Protein AF-A0A968JTE3-F1 (afdb_monomer_lite)

Radius of gyration: 18.48 Å; chains: 1; bounding box: 42×27×54 Å

Secondary structure (DSSP, 8-state):
-HHHHHHHHHHHHHHHHHHHHHHHHHHHHS------SHHHHHHT--GGGGHHHHHHHHHHHHHHHHHHHHHHHS-GGGHHHHHHHHHHHHHHHHHHHHHHHHIIIIIHHHHHTT-HHHHHHHHHHHHHHHTT--

Foldseek 3Di:
DVVVLVVLLVVLVVVLVVLVVVLVVLCVVDPDDPDPDLVVCVVPPDPSNCVSLVSVLVNLVSVLSNLVSVCVVDDPVCNVVSVVSNVLSVVVNVLSVVLVVCQVPVCVVCVVVVNSPRNVCSVVVVVVVVVVSD

Structure (mmCIF, N/CA/C/O backbone):
data_AF-A0A968JTE3-F1
#
_entry.id   AF-A0A968JTE3-F1
#
loop_
_atom_site.group_PDB
_atom_site.id
_atom_site.type_symbol
_atom_site.label_atom_id
_atom_site.label_alt_id
_atom_site.label_comp_id
_atom_site.label_asym_id
_atom_site.label_entity_id
_atom_site.label_seq_id
_atom_site.pdbx_PDB_ins_code
_atom_site.Cartn_x
_atom_site.Cartn_y
_atom_site.Cartn_z
_atom_site.occupancy
_atom_site.B_iso_or_equiv
_atom_site.auth_seq_id
_atom_site.auth_comp_id
_atom_site.auth_asym_id
_atom_site.auth_atom_id
_atom_site.pdbx_PDB_model_num
ATOM 1 N N . MET A 1 1 ? -25.230 10.950 18.557 1.00 63.09 1 MET A N 1
ATOM 2 C CA . MET A 1 1 ? -23.850 11.005 18.021 1.00 63.09 1 MET A CA 1
ATOM 3 C C . MET A 1 1 ? -23.084 9.694 18.239 1.00 63.09 1 MET A C 1
ATOM 5 O O . MET A 1 1 ? -22.414 9.244 17.328 1.00 63.09 1 MET A O 1
ATOM 9 N N . ILE A 1 2 ? -23.228 9.017 19.386 1.00 72.62 2 ILE A N 1
ATOM 10 C CA . ILE A 1 2 ? -22.529 7.743 19.671 1.00 72.62 2 ILE A CA 1
ATOM 11 C C . ILE A 1 2 ? -22.979 6.584 18.751 1.00 72.62 2 ILE A C 1
ATOM 13 O O . ILE A 1 2 ? -22.154 5.817 18.263 1.00 72.62 2 ILE A O 1
ATOM 17 N N . SER A 1 3 ? -24.274 6.483 18.431 1.00 76.00 3 SER A N 1
ATOM 18 C CA . SER A 1 3 ? -24.809 5.405 17.579 1.00 76.00 3 SER A CA 1
ATOM 19 C C . SER A 1 3 ? -24.336 5.457 16.119 1.00 76.00 3 SER A C 1
ATOM 21 O O . SER A 1 3 ? -24.210 4.410 15.484 1.00 76.00 3 SER A O 1
ATOM 23 N N . SER A 1 4 ? -24.041 6.647 15.577 1.00 77.56 4 SER A N 1
ATOM 24 C CA . SER A 1 4 ? -23.510 6.787 14.214 1.00 77.56 4 SER A CA 1
ATOM 25 C C . SER A 1 4 ? -22.058 6.324 14.128 1.00 77.56 4 SER A C 1
ATOM 27 O O . SER A 1 4 ? -21.711 5.620 13.188 1.00 77.56 4 SER A O 1
ATOM 29 N N . VAL A 1 5 ? -21.237 6.625 15.141 1.00 77.00 5 VAL A N 1
ATOM 30 C CA . VAL A 1 5 ? -19.822 6.212 15.194 1.00 77.00 5 VAL A CA 1
ATOM 31 C C . VAL A 1 5 ? -19.687 4.687 15.227 1.00 77.00 5 VAL A C 1
ATOM 33 O O . VAL A 1 5 ? -18.866 4.124 14.505 1.00 77.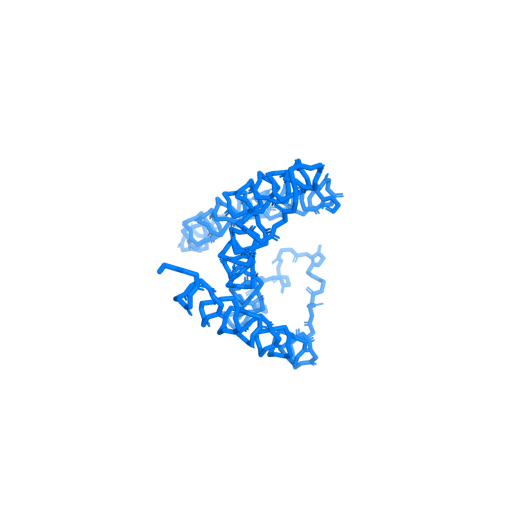00 5 VAL A O 1
ATOM 36 N N . ILE A 1 6 ? -20.546 4.000 15.989 1.00 78.94 6 ILE A N 1
ATOM 37 C CA . ILE A 1 6 ? -20.538 2.530 16.086 1.00 78.94 6 ILE A CA 1
ATOM 38 C C . ILE A 1 6 ? -20.877 1.874 14.737 1.00 78.94 6 ILE A C 1
ATOM 40 O O . ILE A 1 6 ? -20.262 0.871 14.367 1.00 78.94 6 ILE A O 1
ATOM 44 N N . ARG A 1 7 ? -21.829 2.435 13.974 1.00 82.69 7 ARG A N 1
ATOM 45 C CA . ARG A 1 7 ? -22.148 1.932 12.624 1.00 82.69 7 ARG A CA 1
ATOM 46 C C . ARG A 1 7 ? -20.958 2.102 11.682 1.00 82.69 7 ARG A C 1
ATOM 48 O O . ARG A 1 7 ? -20.603 1.131 11.020 1.00 82.69 7 ARG A O 1
ATOM 55 N N . THR A 1 8 ? -20.317 3.271 11.682 1.00 80.62 8 THR A N 1
ATOM 56 C CA . THR A 1 8 ? -19.153 3.550 10.827 1.00 80.62 8 THR A CA 1
ATOM 57 C C . THR A 1 8 ? -17.964 2.648 11.162 1.00 80.62 8 THR A C 1
ATOM 59 O O . THR A 1 8 ? -17.318 2.121 10.258 1.00 80.62 8 THR A O 1
ATOM 62 N N . GLY A 1 9 ? -17.708 2.403 12.453 1.00 80.56 9 GLY A N 1
ATOM 63 C CA . GLY A 1 9 ? -16.648 1.494 12.895 1.00 80.56 9 GLY A CA 1
ATOM 64 C C . GLY A 1 9 ? -16.876 0.053 12.431 1.00 80.56 9 GLY A C 1
ATOM 65 O O . GLY A 1 9 ? -15.960 -0.584 11.916 1.00 80.56 9 GLY A O 1
ATOM 66 N N . ARG A 1 10 ? -18.116 -0.448 12.526 1.00 84.12 10 ARG A N 1
ATOM 67 C CA . ARG A 1 10 ? -18.473 -1.793 12.042 1.00 84.12 10 ARG A CA 1
ATOM 68 C C . ARG A 1 10 ? -18.312 -1.935 10.531 1.00 84.12 10 ARG A C 1
ATOM 70 O O . ARG A 1 10 ? -17.765 -2.937 10.079 1.00 84.12 10 ARG A O 1
ATOM 77 N N . THR A 1 11 ? -18.762 -0.948 9.756 1.00 86.75 11 THR A N 1
ATOM 78 C CA . THR A 1 11 ? -18.612 -0.982 8.294 1.00 86.75 11 THR A CA 1
ATOM 79 C C . THR A 1 11 ? -17.150 -0.895 7.869 1.00 86.75 11 THR A C 1
ATOM 81 O O . THR A 1 11 ? -16.766 -1.601 6.943 1.00 86.75 11 THR A O 1
ATOM 84 N N . ALA A 1 12 ? -16.331 -0.098 8.567 1.00 83.25 12 ALA A N 1
ATOM 85 C CA . ALA A 1 12 ? -14.897 0.015 8.294 1.00 83.25 12 ALA A CA 1
ATOM 86 C C . ALA A 1 12 ? -14.140 -1.280 8.630 1.00 83.25 12 ALA A C 1
ATOM 88 O O . ALA A 1 12 ? -13.332 -1.752 7.837 1.00 83.25 12 ALA A O 1
ATOM 89 N N . ALA A 1 13 ? -14.436 -1.903 9.775 1.00 84.12 13 ALA A N 1
ATOM 90 C CA . ALA A 1 13 ? -13.840 -3.190 10.127 1.00 84.12 13 ALA A CA 1
ATOM 91 C C . ALA A 1 13 ? -14.205 -4.275 9.100 1.00 84.12 13 ALA A C 1
ATOM 93 O O . ALA A 1 13 ? -13.338 -5.023 8.651 1.00 84.12 13 ALA A O 1
ATOM 94 N N . PHE A 1 14 ? -15.473 -4.325 8.676 1.00 89.56 14 PHE A N 1
ATOM 95 C CA . PHE A 1 14 ? -15.918 -5.268 7.652 1.00 89.56 14 PHE A CA 1
ATOM 96 C C . PHE A 1 14 ? -15.228 -5.024 6.302 1.00 89.56 14 PHE A C 1
ATOM 98 O O . PHE A 1 14 ? -14.746 -5.976 5.688 1.00 89.56 14 PHE A O 1
ATOM 105 N N . SER A 1 15 ? -15.117 -3.767 5.855 1.00 86.06 15 SER A N 1
ATOM 106 C CA . SER A 1 15 ? -14.443 -3.448 4.593 1.00 86.06 15 SER A CA 1
ATOM 107 C C . SER A 1 15 ? -12.958 -3.803 4.624 1.00 86.06 15 SER A C 1
ATOM 109 O O . SER A 1 15 ? -12.458 -4.343 3.642 1.00 86.06 15 SER A O 1
ATOM 111 N N . ILE A 1 16 ? -12.265 -3.580 5.746 1.00 86.25 16 ILE A N 1
ATOM 112 C CA . ILE A 1 16 ? -10.857 -3.973 5.907 1.00 86.25 16 ILE A CA 1
ATOM 113 C C . ILE A 1 16 ? -10.699 -5.487 5.801 1.00 86.25 16 ILE A C 1
ATOM 115 O O . ILE A 1 16 ? -9.824 -5.947 5.070 1.00 86.25 16 ILE A O 1
ATOM 119 N N . VAL A 1 17 ? -11.542 -6.273 6.478 1.00 89.81 17 VAL A N 1
ATOM 120 C CA . VAL A 1 17 ? -11.462 -7.743 6.412 1.00 89.81 17 VAL A CA 1
ATOM 121 C C . VAL A 1 17 ? -11.672 -8.224 4.979 1.00 89.81 17 VAL A C 1
ATOM 123 O O . VAL A 1 17 ? -10.866 -9.002 4.472 1.00 89.81 17 VAL A O 1
ATOM 126 N N . VAL A 1 18 ? -12.699 -7.714 4.295 1.00 91.62 18 VAL A N 1
ATOM 127 C CA . VAL A 1 18 ? -12.983 -8.074 2.897 1.00 91.62 18 VAL A CA 1
ATOM 128 C C . VAL A 1 18 ? -11.822 -7.691 1.976 1.00 91.62 18 VAL A C 1
ATOM 130 O O . VAL A 1 18 ? -11.379 -8.520 1.182 1.00 91.62 18 VAL A O 1
ATOM 133 N N . LEU A 1 19 ? -11.287 -6.472 2.101 1.00 87.31 19 LEU A N 1
ATOM 134 C CA . LEU A 1 19 ? -10.145 -6.014 1.305 1.00 87.31 19 LEU A CA 1
ATOM 135 C C . LEU A 1 19 ? -8.881 -6.834 1.586 1.00 87.31 19 LEU A C 1
ATOM 137 O O . LEU A 1 19 ? -8.151 -7.158 0.656 1.00 87.31 19 LEU A O 1
ATOM 141 N N . THR A 1 20 ? -8.645 -7.215 2.841 1.00 86.50 20 THR A N 1
ATOM 142 C CA . THR A 1 20 ? -7.490 -8.037 3.233 1.00 86.50 20 THR A CA 1
ATOM 143 C C . THR A 1 20 ? -7.584 -9.436 2.630 1.00 86.50 20 THR A C 1
ATOM 145 O O . THR A 1 20 ? -6.609 -9.927 2.063 1.00 86.50 20 THR A O 1
ATOM 148 N N . VAL A 1 21 ? -8.762 -10.066 2.688 1.00 90.44 21 VAL A N 1
ATOM 149 C CA . VAL A 1 21 ? -8.995 -11.371 2.048 1.00 90.44 21 VAL A CA 1
ATOM 150 C C . VAL A 1 21 ? -8.817 -11.265 0.533 1.00 90.44 21 VAL A C 1
ATOM 152 O O . VAL A 1 21 ? -8.141 -12.103 -0.062 1.00 90.44 21 VAL A O 1
ATOM 155 N N . LEU A 1 22 ? -9.361 -10.217 -0.092 1.00 88.38 22 LEU A N 1
ATOM 156 C CA . LEU A 1 22 ? -9.203 -9.974 -1.525 1.00 88.38 22 LEU A CA 1
ATOM 157 C C . LEU A 1 22 ? -7.730 -9.779 -1.916 1.00 88.38 22 LEU A C 1
ATOM 159 O O . LEU A 1 22 ? -7.285 -10.330 -2.919 1.00 88.38 22 LEU A O 1
ATOM 163 N N . PHE A 1 23 ? -6.965 -9.031 -1.121 1.00 84.69 23 PHE A N 1
ATOM 164 C CA . PHE A 1 23 ? -5.536 -8.826 -1.342 1.00 84.69 23 PHE A CA 1
ATOM 165 C C . PHE A 1 23 ? -4.740 -10.128 -1.223 1.00 84.69 23 PHE A C 1
ATOM 167 O O . PHE A 1 23 ? -3.899 -10.404 -2.076 1.00 84.69 23 PHE A O 1
ATOM 174 N N . LEU A 1 24 ? -5.036 -10.960 -0.220 1.00 86.44 24 LEU A N 1
ATOM 175 C CA . LEU A 1 24 ? -4.408 -12.277 -0.077 1.00 86.44 24 L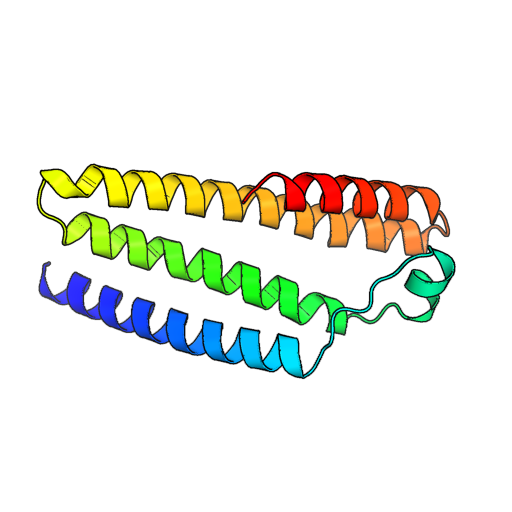EU A CA 1
ATOM 176 C C . LEU A 1 24 ? -4.713 -13.182 -1.274 1.00 86.44 24 LEU A C 1
ATOM 178 O O . LEU A 1 24 ? -3.804 -13.823 -1.800 1.00 86.44 24 LEU A O 1
ATOM 182 N N . LEU A 1 25 ? -5.962 -13.189 -1.750 1.00 88.81 25 LEU A N 1
ATOM 183 C CA . LEU A 1 25 ? -6.340 -13.923 -2.958 1.00 88.81 25 LEU A CA 1
ATOM 184 C C . LEU A 1 25 ? -5.591 -13.401 -4.190 1.00 88.81 25 LEU A C 1
ATOM 186 O O . LEU A 1 25 ? -5.050 -14.196 -4.953 1.00 88.81 25 LEU A O 1
ATOM 190 N N . LEU A 1 26 ? -5.494 -12.081 -4.367 1.00 85.31 26 LEU A N 1
ATOM 191 C CA . LEU A 1 26 ? -4.744 -11.478 -5.473 1.00 85.31 26 LEU A CA 1
ATOM 192 C C . LEU A 1 26 ? -3.253 -11.824 -5.424 1.00 85.31 26 LEU A C 1
ATOM 194 O O . LEU A 1 26 ? -2.675 -12.123 -6.464 1.00 85.31 26 LEU A O 1
ATOM 198 N N . MET A 1 27 ? -2.646 -11.835 -4.237 1.00 82.31 27 MET A N 1
ATOM 199 C CA . MET A 1 27 ? -1.251 -12.248 -4.051 1.00 82.31 27 MET A CA 1
ATOM 200 C C . MET A 1 27 ? -1.031 -13.730 -4.377 1.00 82.31 27 MET A C 1
ATOM 202 O O . MET A 1 27 ? 0.034 -14.088 -4.873 1.00 82.31 27 MET A O 1
ATOM 206 N N . MET A 1 28 ? -2.028 -14.588 -4.133 1.00 86.00 28 MET A N 1
ATOM 207 C CA . MET A 1 28 ? -1.967 -15.999 -4.527 1.00 86.00 28 MET A CA 1
ATOM 208 C C . MET A 1 28 ? -2.170 -16.205 -6.033 1.00 86.00 28 MET A C 1
ATOM 210 O O . MET A 1 28 ? -1.514 -17.066 -6.614 1.00 86.00 28 MET A O 1
ATOM 214 N N . LEU A 1 29 ? -3.055 -15.431 -6.672 1.00 87.56 29 LEU A N 1
ATOM 215 C CA . LEU A 1 29 ? -3.306 -15.535 -8.114 1.00 87.56 29 LEU A CA 1
ATOM 216 C C . LEU A 1 29 ? -2.201 -14.901 -8.967 1.00 87.56 29 LEU A C 1
ATOM 218 O O . LEU A 1 29 ? -1.920 -15.392 -10.059 1.00 87.56 29 LEU A O 1
ATOM 222 N N . VAL A 1 30 ? -1.602 -13.805 -8.501 1.00 82.75 30 VAL A N 1
ATOM 223 C CA . VAL A 1 30 ? -0.594 -13.035 -9.238 1.00 82.75 30 VAL A CA 1
ATOM 224 C C . VAL A 1 30 ? 0.719 -13.079 -8.455 1.00 82.75 30 VAL A C 1
ATOM 226 O O . VAL A 1 30 ? 1.012 -12.156 -7.688 1.00 82.75 30 VAL A O 1
ATOM 229 N N . PRO A 1 31 ? 1.520 -14.153 -8.606 1.00 76.25 31 PRO A N 1
ATOM 230 C CA . PRO A 1 31 ? 2.801 -14.243 -7.928 1.00 76.25 31 PRO A CA 1
ATOM 231 C C . PRO A 1 31 ? 3.703 -13.094 -8.385 1.00 76.25 31 PRO A C 1
ATOM 233 O O . PRO A 1 31 ? 3.887 -12.859 -9.580 1.00 76.25 31 PRO A O 1
ATOM 236 N N . GLN A 1 32 ? 4.274 -12.377 -7.418 1.00 67.88 32 GLN A N 1
ATOM 237 C CA . GLN A 1 32 ? 5.223 -11.294 -7.665 1.00 67.88 32 GLN A CA 1
ATOM 238 C C . GLN A 1 32 ? 6.450 -11.855 -8.395 1.00 67.88 32 GLN A C 1
ATOM 240 O O . GLN A 1 32 ? 7.317 -12.494 -7.793 1.00 67.88 32 GLN A O 1
ATOM 245 N N . GLN A 1 33 ? 6.525 -11.627 -9.705 1.00 71.50 33 GLN A N 1
ATOM 246 C CA . GLN A 1 33 ? 7.706 -11.965 -10.484 1.00 71.50 33 GLN A CA 1
ATOM 247 C C . GLN A 1 33 ? 8.847 -11.032 -10.074 1.00 71.50 33 GLN A C 1
ATOM 249 O O . GLN A 1 33 ? 8.737 -9.807 -10.138 1.00 71.50 33 GLN A O 1
ATOM 254 N N . LYS A 1 34 ? 9.962 -11.615 -9.629 1.00 67.06 34 LYS A N 1
ATOM 255 C CA . LYS A 1 34 ? 11.185 -10.858 -9.363 1.00 67.06 34 LYS A CA 1
ATOM 256 C C . LYS A 1 34 ? 11.839 -10.515 -10.694 1.00 67.06 34 LYS A C 1
ATOM 258 O O . LYS A 1 34 ? 12.544 -11.337 -11.277 1.00 67.06 34 LYS A O 1
ATOM 263 N N . PHE A 1 35 ? 11.616 -9.296 -11.164 1.00 68.69 35 PHE A N 1
ATOM 264 C CA . PHE A 1 35 ? 12.317 -8.776 -12.330 1.00 68.69 35 PHE A CA 1
ATOM 265 C C . PHE A 1 35 ? 13.762 -8.457 -11.946 1.00 68.69 35 PHE A C 1
ATOM 267 O O . PHE A 1 35 ? 14.031 -7.527 -11.190 1.00 68.69 35 PHE A O 1
ATOM 274 N N . THR A 1 36 ? 14.691 -9.277 -12.427 1.00 72.25 36 THR A N 1
ATOM 275 C CA . THR A 1 36 ? 16.137 -9.116 -12.200 1.00 72.25 36 THR A CA 1
ATOM 276 C C . THR A 1 36 ? 16.798 -8.253 -13.270 1.00 72.25 36 THR A C 1
ATOM 278 O O . THR A 1 36 ? 17.794 -7.594 -12.988 1.00 72.25 36 THR A O 1
ATOM 281 N N . THR A 1 37 ? 16.238 -8.218 -14.480 1.00 74.75 37 THR A N 1
ATOM 282 C CA . THR A 1 37 ? 16.749 -7.440 -15.614 1.00 74.75 37 THR A CA 1
ATOM 283 C C . THR A 1 37 ? 15.648 -6.593 -16.246 1.00 74.75 37 THR A C 1
ATOM 285 O O . THR A 1 37 ? 14.464 -6.930 -16.183 1.00 74.75 37 THR A O 1
ATOM 288 N N . LEU A 1 38 ? 16.050 -5.469 -16.845 1.00 67.88 38 LEU A N 1
ATOM 289 C CA . LEU A 1 38 ? 15.150 -4.536 -17.524 1.00 67.88 38 LEU A CA 1
ATOM 290 C C . LEU A 1 38 ? 14.448 -5.196 -18.720 1.00 67.88 38 LEU A C 1
ATOM 292 O O . LEU A 1 38 ? 13.240 -5.046 -18.865 1.00 67.88 38 LEU A O 1
ATOM 296 N N . ASP A 1 39 ? 15.181 -5.952 -19.534 1.00 77.69 39 ASP A N 1
ATOM 297 C CA . ASP A 1 39 ? 14.624 -6.594 -20.732 1.00 77.69 39 ASP A CA 1
ATOM 298 C C . ASP A 1 39 ? 13.484 -7.550 -20.360 1.00 77.69 39 ASP A C 1
ATOM 300 O O . ASP A 1 39 ? 12.400 -7.512 -20.936 1.00 77.69 39 ASP A O 1
ATOM 304 N N . ASN A 1 40 ? 13.676 -8.297 -19.270 1.00 77.62 40 ASN A N 1
ATOM 305 C CA . ASN A 1 40 ? 12.684 -9.225 -18.741 1.00 77.62 40 ASN A CA 1
ATOM 306 C C . ASN A 1 40 ? 11.456 -8.503 -18.146 1.00 77.62 40 ASN A C 1
ATOM 308 O O . ASN A 1 40 ? 10.356 -9.053 -18.146 1.00 77.62 40 ASN A O 1
ATOM 312 N N . TYR A 1 41 ? 11.618 -7.266 -17.653 1.00 72.06 41 TYR A N 1
ATOM 313 C CA . TYR A 1 41 ? 10.503 -6.420 -17.212 1.00 72.06 41 TYR A CA 1
ATOM 314 C C . TYR A 1 41 ? 9.675 -5.911 -18.391 1.00 72.06 41 TYR A C 1
ATOM 316 O O . TYR A 1 41 ? 8.451 -5.906 -18.307 1.00 72.06 41 TYR A O 1
ATOM 324 N N . VAL A 1 42 ? 10.325 -5.486 -19.478 1.00 76.88 42 VAL A N 1
ATOM 325 C CA . VAL A 1 42 ? 9.638 -4.953 -20.663 1.00 76.88 42 VAL A CA 1
ATOM 326 C C . VAL A 1 42 ? 8.859 -6.055 -21.378 1.00 76.88 42 VAL A C 1
ATOM 328 O O . VAL A 1 42 ? 7.692 -5.847 -21.706 1.00 76.88 42 VAL A O 1
ATOM 331 N N . GLU A 1 43 ? 9.459 -7.233 -21.560 1.00 80.69 43 GLU A N 1
ATOM 332 C CA . GLU A 1 43 ? 8.801 -8.365 -22.229 1.00 80.69 43 GLU A CA 1
ATOM 333 C C . GLU A 1 43 ? 7.591 -8.898 -21.450 1.00 80.69 43 GLU A C 1
ATOM 335 O O . GLU A 1 43 ? 6.583 -9.270 -22.049 1.00 80.69 43 GLU A O 1
ATOM 340 N N . ASN A 1 44 ? 7.655 -8.889 -20.116 1.00 77.69 44 ASN A N 1
ATOM 341 C CA . ASN A 1 44 ? 6.598 -9.417 -19.249 1.00 77.69 44 ASN A CA 1
ATOM 342 C C . ASN A 1 44 ? 5.744 -8.318 -18.600 1.00 77.69 44 ASN A C 1
ATOM 344 O O . ASN A 1 44 ? 5.009 -8.581 -17.638 1.00 77.69 44 ASN A O 1
ATOM 348 N N . TYR A 1 45 ? 5.827 -7.076 -19.089 1.00 75.75 45 TYR A N 1
ATOM 349 C CA . TYR A 1 45 ? 5.045 -5.983 -18.528 1.00 75.75 45 TYR A CA 1
ATOM 350 C C . TYR A 1 45 ? 3.555 -6.231 -18.770 1.00 75.75 45 TYR A C 1
ATOM 352 O O . TYR A 1 45 ? 3.044 -6.132 -19.886 1.00 75.75 45 TYR A O 1
ATOM 360 N N . SER A 1 46 ? 2.833 -6.504 -17.688 1.00 78.25 46 SER A N 1
ATOM 361 C CA . SER A 1 46 ? 1.385 -6.645 -17.700 1.00 78.25 46 SER A CA 1
ATOM 362 C C . SER A 1 46 ? 0.757 -5.612 -16.780 1.00 78.25 46 SER A C 1
ATOM 364 O O . SER A 1 46 ? 1.128 -5.490 -15.611 1.00 78.25 46 SER A O 1
ATOM 366 N N . LYS A 1 47 ? -0.260 -4.899 -17.280 1.00 76.06 47 LYS A N 1
ATOM 367 C CA . LYS A 1 47 ? -1.054 -3.945 -16.484 1.00 76.06 47 LYS A CA 1
ATOM 368 C C . LYS A 1 47 ? -1.696 -4.614 -15.260 1.00 76.06 47 LYS A C 1
ATOM 370 O O . LYS A 1 47 ? -1.944 -3.952 -14.258 1.00 76.06 47 LYS A O 1
ATOM 375 N N . PHE A 1 48 ? -1.921 -5.928 -15.318 1.00 79.38 48 PHE A N 1
ATOM 376 C CA . PHE A 1 48 ? -2.465 -6.706 -14.206 1.00 79.38 48 PHE A CA 1
ATOM 377 C C . PHE A 1 48 ? -1.505 -6.822 -13.018 1.00 79.38 48 PHE A C 1
ATOM 379 O O . PHE A 1 48 ? -1.967 -6.963 -11.889 1.00 79.38 48 PHE A O 1
ATOM 386 N N . ASN A 1 49 ? -0.195 -6.659 -13.221 1.00 74.12 49 ASN A N 1
ATOM 387 C CA . ASN A 1 49 ? 0.778 -6.676 -12.122 1.00 74.12 49 ASN A CA 1
ATOM 388 C C . ASN A 1 49 ? 0.619 -5.470 -11.179 1.00 74.12 49 ASN A C 1
ATOM 390 O O . ASN A 1 49 ? 1.158 -5.471 -10.076 1.00 74.12 49 ASN A O 1
ATOM 394 N N . VAL A 1 50 ? -0.145 -4.453 -11.592 1.00 74.81 50 VAL A N 1
ATOM 395 C CA . VAL A 1 50 ? -0.427 -3.253 -10.799 1.00 74.81 50 VAL A CA 1
ATOM 396 C C . VAL A 1 50 ? -1.629 -3.455 -9.854 1.00 74.81 50 VAL A C 1
ATOM 398 O O . VAL A 1 50 ? -1.748 -2.756 -8.849 1.00 74.81 50 VAL A O 1
ATOM 401 N N . LEU A 1 51 ? -2.498 -4.448 -10.106 1.00 80.81 51 LEU A N 1
ATOM 402 C CA . LEU A 1 51 ? -3.690 -4.705 -9.278 1.00 80.81 51 LEU A CA 1
ATOM 403 C C . LEU A 1 51 ? -3.379 -4.945 -7.790 1.00 80.81 51 LEU A C 1
ATOM 405 O O . LEU A 1 51 ? -4.054 -4.341 -6.955 1.00 80.81 51 LEU A O 1
ATOM 409 N N . PRO A 1 52 ? -2.393 -5.792 -7.424 1.00 79.06 52 PRO A N 1
ATOM 410 C CA . PRO A 1 52 ? -2.073 -6.040 -6.019 1.00 79.06 52 PRO A CA 1
ATOM 411 C C . PRO A 1 52 ? -1.653 -4.764 -5.279 1.00 79.06 52 PRO A C 1
ATOM 413 O O . PRO A 1 52 ? -2.015 -4.572 -4.121 1.00 79.06 52 PRO A O 1
ATOM 416 N N . VAL A 1 53 ? -0.946 -3.862 -5.966 1.00 75.56 53 VAL A N 1
ATOM 417 C CA . VAL A 1 53 ? -0.503 -2.571 -5.416 1.00 75.56 53 VAL A CA 1
ATOM 418 C C . VAL A 1 53 ? -1.685 -1.622 -5.219 1.00 75.56 53 VAL A C 1
ATOM 420 O O . VAL A 1 53 ? -1.782 -0.933 -4.207 1.00 75.56 53 VAL A O 1
ATOM 423 N N .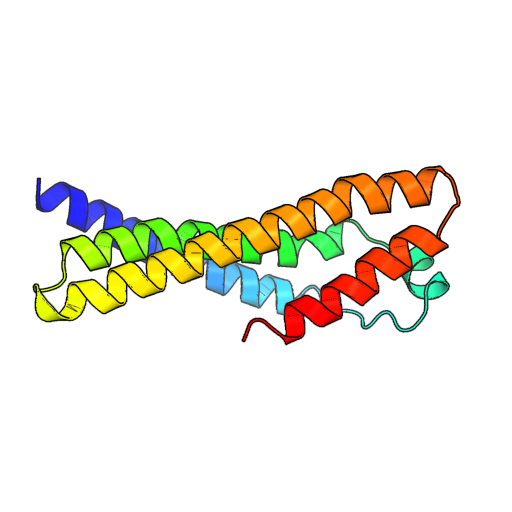 LEU A 1 54 ? -2.632 -1.606 -6.157 1.00 81.56 54 LEU A N 1
ATOM 424 C CA . LEU A 1 54 ? -3.851 -0.817 -5.998 1.00 81.56 54 LEU A CA 1
ATOM 425 C C . LEU A 1 54 ? -4.694 -1.332 -4.818 1.00 81.56 54 LEU A C 1
ATOM 427 O O . LEU A 1 54 ? -5.214 -0.543 -4.030 1.00 81.56 54 LEU A O 1
ATOM 431 N N . ALA A 1 55 ? -4.798 -2.653 -4.663 1.00 81.81 55 ALA A N 1
ATOM 432 C CA . ALA A 1 55 ? -5.510 -3.269 -3.548 1.00 81.81 55 ALA A CA 1
ATOM 433 C C . ALA A 1 55 ? -4.871 -2.927 -2.190 1.00 81.81 55 ALA 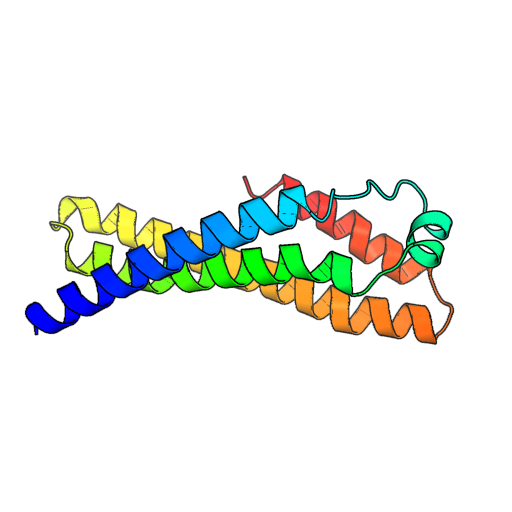A C 1
ATOM 435 O O . ALA A 1 55 ? -5.597 -2.589 -1.252 1.00 81.81 55 ALA A O 1
ATOM 436 N N . SER A 1 56 ? -3.536 -2.941 -2.081 1.00 79.00 56 SER A N 1
ATOM 437 C CA . SER A 1 56 ? -2.855 -2.539 -0.842 1.00 79.00 56 SER A CA 1
ATOM 438 C C . SER A 1 56 ? -3.077 -1.061 -0.510 1.00 79.00 56 SER A C 1
ATOM 440 O O . SER A 1 56 ? -3.322 -0.729 0.651 1.00 79.00 56 SER A O 1
ATOM 442 N N . PHE A 1 57 ? -3.105 -0.179 -1.512 1.00 81.44 57 PHE A N 1
ATOM 443 C CA . PHE A 1 57 ? -3.435 1.235 -1.313 1.00 81.44 57 PHE A CA 1
ATOM 444 C C . PHE A 1 57 ? -4.841 1.429 -0.716 1.00 81.44 57 PHE A C 1
ATOM 446 O O . PHE A 1 57 ? -5.012 2.167 0.258 1.00 81.44 57 PHE A O 1
ATOM 453 N N . PHE A 1 58 ? -5.847 0.716 -1.238 1.00 83.00 58 PHE A N 1
ATOM 454 C CA . PHE A 1 58 ? -7.212 0.762 -0.697 1.00 83.00 58 PHE A CA 1
ATOM 455 C C . PHE A 1 58 ? -7.311 0.223 0.734 1.00 83.00 58 PHE A C 1
ATOM 457 O O . PHE A 1 58 ? -8.092 0.757 1.523 1.00 83.00 58 PHE A O 1
ATOM 464 N N . ILE A 1 59 ? -6.515 -0.791 1.093 1.00 81.81 59 ILE A N 1
ATOM 465 C CA . ILE A 1 59 ? -6.449 -1.299 2.471 1.00 81.81 59 ILE A CA 1
ATOM 466 C C . ILE A 1 59 ? -5.978 -0.202 3.426 1.00 81.81 59 ILE A C 1
ATOM 468 O O . ILE A 1 59 ? -6.605 0.018 4.464 1.00 81.81 59 ILE A O 1
ATOM 472 N N . VAL A 1 60 ? -4.909 0.522 3.082 1.00 81.00 60 VAL A N 1
ATOM 473 C CA . VAL A 1 60 ? -4.409 1.583 3.968 1.00 81.00 60 VAL A CA 1
ATOM 474 C C . VAL A 1 60 ? -5.392 2.746 4.049 1.00 81.00 60 VAL A C 1
ATOM 476 O O . VAL A 1 60 ? -5.637 3.265 5.139 1.00 81.00 60 VAL A O 1
ATOM 479 N N . LEU A 1 61 ? -6.040 3.097 2.937 1.00 83.12 61 LEU A N 1
ATOM 480 C CA . LEU A 1 61 ? -7.091 4.112 2.939 1.00 83.12 61 LEU A CA 1
ATOM 481 C C . LEU A 1 61 ? -8.270 3.714 3.845 1.00 83.12 61 LEU A C 1
ATOM 483 O O . LEU A 1 61 ? -8.810 4.561 4.555 1.00 83.12 61 LEU A O 1
ATOM 487 N N . ALA A 1 62 ? -8.636 2.428 3.873 1.00 83.50 62 ALA A N 1
ATOM 488 C CA . ALA A 1 62 ? -9.674 1.897 4.755 1.00 83.50 62 ALA A CA 1
ATOM 489 C C . ALA A 1 62 ? -9.253 1.858 6.237 1.00 83.50 62 ALA A C 1
ATOM 491 O O . ALA A 1 62 ? -10.112 1.967 7.114 1.00 83.50 62 ALA A O 1
ATOM 492 N N . ASN A 1 63 ? -7.953 1.777 6.539 1.00 79.50 63 ASN A N 1
ATOM 493 C CA . ASN A 1 63 ? -7.446 1.834 7.913 1.00 79.50 63 ASN A CA 1
ATOM 494 C C . ASN A 1 63 ? -7.602 3.221 8.555 1.00 79.50 63 ASN A C 1
ATOM 496 O O . ASN A 1 63 ? -7.817 3.309 9.764 1.00 79.50 63 ASN A O 1
ATOM 500 N N . VAL A 1 64 ? -7.554 4.309 7.779 1.00 82.75 64 VAL A N 1
ATOM 501 C CA . VAL A 1 64 ? -7.710 5.683 8.299 1.00 82.75 64 VAL A CA 1
ATOM 502 C C . VAL A 1 64 ? -9.025 5.878 9.078 1.00 82.75 64 VAL A C 1
ATOM 504 O O . VAL A 1 64 ? -8.961 6.254 10.252 1.00 82.75 64 VAL A O 1
ATOM 507 N N . PRO A 1 65 ? -10.223 5.600 8.519 1.00 82.12 65 PRO A N 1
ATOM 508 C CA . PRO A 1 65 ? -11.475 5.738 9.261 1.00 82.12 65 PRO A CA 1
ATOM 509 C C . PRO A 1 65 ? -11.582 4.767 10.443 1.00 82.12 65 PRO A C 1
ATOM 511 O O . PRO A 1 65 ? -12.243 5.098 11.429 1.00 82.12 65 PRO A O 1
ATOM 514 N N . LEU A 1 66 ? -10.914 3.608 10.393 1.00 80.56 66 LEU A N 1
ATOM 515 C CA . LEU A 1 66 ? -10.849 2.691 11.532 1.00 80.56 66 LEU A CA 1
ATOM 516 C C . LEU A 1 66 ? -10.054 3.301 12.695 1.00 80.56 66 LEU A C 1
ATOM 518 O O . LEU A 1 66 ? -10.543 3.286 13.823 1.00 80.56 66 LEU A O 1
ATOM 522 N N . PHE A 1 67 ? -8.890 3.904 12.439 1.00 81.25 67 PHE A N 1
ATOM 523 C CA . PHE A 1 67 ? -8.124 4.599 13.480 1.00 81.25 67 PHE A CA 1
ATOM 524 C C . PHE A 1 67 ? -8.856 5.827 14.027 1.00 81.25 67 PHE A C 1
ATOM 526 O O . PHE A 1 67 ? -8.813 6.065 15.233 1.00 81.25 67 PHE A O 1
ATOM 533 N N . ILE A 1 68 ? -9.593 6.559 13.184 1.00 82.69 68 ILE A N 1
ATOM 534 C CA . ILE A 1 68 ? -10.463 7.657 13.637 1.00 82.69 68 ILE A CA 1
ATOM 535 C C . ILE A 1 68 ? -11.548 7.119 14.578 1.00 82.69 68 ILE A C 1
ATOM 537 O O . ILE A 1 68 ? -11.742 7.658 15.667 1.00 82.69 68 ILE A O 1
ATOM 541 N N . ALA A 1 69 ? -12.234 6.036 14.202 1.00 82.31 69 ALA A N 1
ATOM 542 C CA . ALA A 1 69 ? -13.248 5.419 15.054 1.00 82.31 69 ALA A CA 1
ATOM 543 C C . ALA A 1 69 ? -12.649 4.925 16.382 1.00 82.31 69 ALA A C 1
ATOM 545 O O . ALA A 1 69 ? -13.240 5.145 17.439 1.00 82.31 69 ALA A O 1
ATOM 546 N N . LEU A 1 70 ? -11.455 4.326 16.338 1.00 79.62 70 LEU A N 1
ATOM 547 C CA . LEU A 1 70 ? -10.730 3.867 17.522 1.00 79.62 70 LEU A CA 1
ATOM 548 C C . LEU A 1 70 ? -10.337 5.034 18.439 1.00 79.62 70 LEU A C 1
ATOM 550 O O . LEU A 1 70 ? -10.449 4.922 19.656 1.00 79.62 70 LEU A O 1
ATOM 554 N N . PHE A 1 71 ? -9.919 6.164 17.865 1.00 83.69 71 PHE A N 1
ATOM 555 C CA . PHE A 1 71 ? -9.577 7.378 18.604 1.00 83.69 71 PHE A CA 1
ATOM 556 C C . PHE A 1 71 ? -10.783 7.961 19.353 1.00 83.69 71 PHE A C 1
ATOM 558 O O . PHE A 1 71 ? -10.645 8.396 20.494 1.00 83.69 71 PHE A O 1
ATOM 565 N N . TYR A 1 72 ? -11.974 7.930 18.746 1.00 82.62 72 TYR A N 1
ATOM 566 C CA . TYR A 1 72 ? -13.205 8.359 19.418 1.00 82.62 72 TYR A CA 1
ATOM 567 C C . TYR A 1 72 ? -13.684 7.379 20.495 1.00 82.62 72 TYR A C 1
ATOM 569 O O . TYR A 1 72 ? -14.367 7.803 21.425 1.00 82.62 72 TYR A O 1
ATOM 577 N N . TYR A 1 73 ? -13.356 6.091 20.368 1.00 80.69 73 TYR A N 1
ATOM 578 C CA . TYR A 1 73 ? -13.798 5.053 21.303 1.00 80.69 73 TYR A CA 1
ATOM 579 C C . TYR A 1 73 ? -12.824 4.818 22.467 1.00 80.69 73 TYR A C 1
ATOM 581 O O . TYR A 1 73 ? -13.192 4.182 23.452 1.00 80.69 73 TYR A O 1
ATOM 589 N N . SER A 1 74 ? -11.580 5.289 22.363 1.00 82.69 74 SER A N 1
ATOM 590 C CA . SER A 1 74 ? -10.559 5.023 23.370 1.00 82.69 74 SER A CA 1
ATOM 591 C C . SER A 1 74 ? -10.629 5.995 24.552 1.00 82.69 74 SER A C 1
ATOM 593 O O . SER A 1 74 ? -10.855 7.201 24.409 1.00 82.69 74 SER A O 1
ATOM 595 N N . GLU A 1 75 ? -10.426 5.451 25.752 1.00 84.25 75 GLU A N 1
ATOM 596 C CA . GLU A 1 75 ? -10.216 6.236 26.969 1.00 84.25 75 GLU A CA 1
ATOM 597 C C . GLU A 1 75 ? -8.983 7.139 26.812 1.00 84.25 75 GLU A C 1
ATOM 599 O O . GLU A 1 75 ? -8.078 6.840 26.030 1.00 84.25 75 GLU A O 1
ATOM 604 N N . ASN A 1 76 ? -8.939 8.253 27.552 1.00 81.25 76 ASN A N 1
ATOM 605 C CA . ASN A 1 76 ? -7.954 9.326 27.353 1.00 81.25 76 ASN A CA 1
ATOM 606 C C . ASN A 1 76 ? -6.494 8.843 27.288 1.00 81.25 76 ASN A C 1
ATOM 608 O O . ASN A 1 76 ? -5.712 9.397 26.520 1.00 81.25 76 ASN A O 1
ATOM 612 N N . GLU A 1 77 ? -6.144 7.786 28.017 1.00 78.25 77 GLU A N 1
ATOM 613 C CA . GLU A 1 77 ? -4.792 7.214 28.042 1.00 78.25 77 GLU A CA 1
ATOM 614 C C . GLU A 1 77 ? -4.386 6.539 26.719 1.00 78.25 77 GLU A C 1
ATOM 616 O O . GLU A 1 77 ? -3.214 6.539 26.345 1.00 78.25 77 GLU A O 1
ATOM 621 N N . LYS A 1 78 ? -5.346 5.999 25.959 1.00 78.69 78 LYS A N 1
ATOM 622 C CA . LYS A 1 78 ? -5.094 5.240 24.720 1.00 78.69 78 LYS A CA 1
ATOM 623 C C . LYS A 1 78 ? -5.236 6.081 23.450 1.00 78.69 78 LYS A C 1
ATOM 625 O O . LYS A 1 78 ? -4.960 5.594 22.352 1.00 78.69 78 LYS A O 1
ATOM 630 N N . LYS A 1 79 ? -5.609 7.358 23.578 1.00 82.56 79 LYS A N 1
ATOM 631 C CA . LYS A 1 79 ? -5.729 8.294 22.447 1.00 82.56 79 LYS A CA 1
ATOM 632 C C . LYS A 1 79 ? -4.412 8.506 21.709 1.00 82.56 79 LYS A C 1
ATOM 634 O O . LYS A 1 79 ? -4.427 8.670 20.491 1.00 82.56 79 LYS A O 1
ATOM 639 N N . ILE A 1 80 ? -3.288 8.433 22.425 1.00 85.50 80 ILE A N 1
ATOM 640 C CA . ILE A 1 80 ? -1.944 8.563 21.846 1.00 85.50 80 ILE A CA 1
ATOM 641 C C . ILE A 1 80 ? -1.711 7.476 20.790 1.00 85.50 80 ILE A C 1
ATOM 643 O O . ILE A 1 80 ? -1.276 7.786 19.689 1.00 85.50 80 ILE A O 1
ATOM 647 N N . PHE A 1 81 ? -2.095 6.224 21.062 1.00 81.19 81 PHE A N 1
ATOM 648 C CA . PHE A 1 81 ? -1.944 5.129 20.097 1.00 81.19 81 PHE A CA 1
ATOM 649 C C . PHE A 1 81 ? -2.778 5.339 18.830 1.00 81.19 81 PHE A C 1
ATOM 651 O O . PHE A 1 81 ? -2.291 5.092 17.727 1.00 81.19 81 PHE A O 1
ATOM 658 N N . GLY A 1 82 ? -4.013 5.832 18.973 1.00 82.75 82 GLY A N 1
ATOM 659 C CA . GLY A 1 82 ? -4.866 6.160 17.829 1.00 82.75 82 GLY A CA 1
ATOM 660 C C . GLY A 1 82 ? -4.277 7.279 16.966 1.00 82.75 82 GLY A C 1
ATOM 661 O O . GLY A 1 82 ? -4.267 7.170 15.742 1.00 82.75 82 GLY A O 1
ATOM 662 N N . LEU A 1 83 ? -3.730 8.320 17.602 1.00 84.81 83 LEU A N 1
ATOM 663 C CA . LEU A 1 83 ? -3.101 9.446 16.909 1.00 84.81 83 LEU A CA 1
ATOM 664 C C . LEU A 1 83 ? -1.825 9.017 16.167 1.00 84.81 83 LEU A C 1
ATOM 666 O O . LEU A 1 83 ? -1.641 9.370 15.003 1.00 84.81 83 LEU A O 1
ATOM 670 N N . THR A 1 84 ? -0.981 8.211 16.814 1.00 86.81 84 THR A N 1
ATOM 671 C CA . THR A 1 84 ? 0.242 7.660 16.218 1.00 86.81 84 THR A CA 1
ATOM 672 C C . THR A 1 84 ? -0.085 6.777 15.015 1.00 86.81 84 THR A C 1
ATOM 674 O O . THR A 1 84 ? 0.482 6.978 13.943 1.00 86.81 84 THR A O 1
ATOM 677 N N . GLY A 1 85 ? -1.052 5.860 15.140 1.00 83.25 85 GLY A N 1
ATOM 678 C CA . GLY A 1 85 ? -1.501 5.022 14.022 1.00 83.25 85 GLY A CA 1
ATOM 679 C C . GLY A 1 85 ? -2.043 5.837 12.844 1.00 83.25 85 GLY A C 1
ATOM 680 O O . GLY A 1 85 ? -1.766 5.520 11.689 1.00 83.25 85 GLY A O 1
ATOM 681 N N . LEU A 1 86 ? -2.743 6.940 13.122 1.00 85.19 86 LEU A N 1
ATOM 682 C CA . LEU A 1 86 ? -3.250 7.847 12.094 1.00 85.19 86 LEU A CA 1
ATOM 683 C C . LEU A 1 86 ? -2.132 8.643 11.399 1.00 85.19 86 LEU A C 1
ATOM 685 O O . LEU A 1 86 ? -2.178 8.820 10.178 1.00 85.19 86 LEU A O 1
ATOM 689 N N . MET A 1 87 ? -1.101 9.072 12.133 1.00 88.31 87 MET A N 1
ATOM 690 C CA . MET A 1 87 ? 0.084 9.697 11.533 1.00 88.31 87 MET A CA 1
ATOM 691 C C . MET A 1 87 ? 0.840 8.718 10.631 1.00 88.31 87 MET A C 1
ATOM 693 O O . MET A 1 87 ? 1.143 9.058 9.490 1.00 88.31 87 MET A O 1
ATOM 697 N N . PHE A 1 88 ? 1.071 7.484 11.086 1.00 84.44 88 PHE A N 1
ATOM 698 C CA . PHE A 1 88 ? 1.727 6.465 10.261 1.00 84.44 88 PHE A CA 1
ATOM 699 C C . PHE A 1 88 ? 0.892 6.088 9.036 1.00 84.44 88 PHE A C 1
ATOM 701 O O . PHE A 1 88 ? 1.419 6.046 7.925 1.00 84.44 88 PHE A O 1
ATOM 708 N N . GLY A 1 89 ? -0.416 5.880 9.209 1.00 82.62 89 GLY A N 1
ATOM 709 C CA . GLY A 1 89 ? -1.321 5.561 8.107 1.00 82.62 89 GLY A CA 1
ATOM 710 C C . GLY A 1 89 ? -1.355 6.660 7.047 1.00 82.62 89 GLY A C 1
ATOM 711 O O . GLY A 1 89 ? -1.232 6.374 5.859 1.00 82.62 89 GLY A O 1
ATOM 712 N N . SER A 1 90 ? -1.457 7.925 7.460 1.00 84.12 90 SER A N 1
ATOM 713 C CA . SER A 1 90 ? -1.454 9.051 6.518 1.00 84.12 90 SER A CA 1
ATOM 714 C C . SER A 1 90 ? -0.100 9.235 5.824 1.00 84.12 90 SER A C 1
ATOM 716 O O . SER A 1 90 ? -0.072 9.412 4.606 1.00 84.12 90 SER A O 1
ATOM 718 N N . GLY A 1 91 ? 1.017 9.100 6.550 1.00 85.56 91 GLY A N 1
ATOM 719 C CA . GLY A 1 91 ? 2.361 9.111 5.966 1.00 85.56 91 GLY A CA 1
ATOM 720 C C . GLY A 1 91 ? 2.550 8.013 4.917 1.00 85.56 91 GLY A C 1
ATOM 721 O O . GLY A 1 91 ? 3.018 8.286 3.812 1.00 85.56 91 GLY A O 1
ATOM 722 N N . TYR A 1 92 ? 2.099 6.792 5.210 1.00 81.75 92 TYR A N 1
ATOM 723 C CA . TYR A 1 92 ? 2.162 5.681 4.263 1.00 81.75 92 TYR A CA 1
ATOM 724 C C . TYR A 1 92 ? 1.308 5.928 3.010 1.00 81.75 92 TYR A C 1
ATOM 726 O O . TYR A 1 92 ? 1.755 5.655 1.894 1.00 81.75 92 TYR A O 1
ATOM 734 N N . VAL A 1 93 ? 0.091 6.467 3.156 1.00 82.62 93 VAL A N 1
ATOM 735 C CA . VAL A 1 93 ? -0.776 6.805 2.008 1.00 82.62 93 VAL A CA 1
ATOM 736 C C . VAL A 1 93 ? -0.110 7.845 1.108 1.00 82.62 93 VAL A C 1
ATOM 738 O O . VAL A 1 93 ? -0.147 7.703 -0.112 1.00 82.62 93 VAL A O 1
ATOM 741 N N . ILE A 1 94 ? 0.539 8.860 1.683 1.00 85.62 94 ILE A N 1
ATOM 742 C CA . ILE A 1 94 ? 1.255 9.879 0.903 1.00 85.62 94 ILE A CA 1
ATOM 743 C C . ILE A 1 94 ? 2.445 9.253 0.174 1.00 85.62 94 ILE A C 1
ATOM 745 O O . ILE A 1 94 ? 2.571 9.427 -1.039 1.00 85.62 94 ILE A O 1
ATOM 749 N N . CYS A 1 95 ? 3.286 8.492 0.880 1.00 82.12 95 CYS A N 1
ATOM 750 C CA . CYS A 1 95 ? 4.445 7.835 0.277 1.00 82.12 95 CYS A CA 1
ATOM 751 C C . CYS A 1 95 ? 4.030 6.895 -0.861 1.00 82.12 95 CYS A C 1
ATOM 753 O O . CYS A 1 95 ? 4.526 7.040 -1.976 1.00 82.12 95 CYS A O 1
ATOM 755 N N . SER A 1 96 ? 3.076 5.993 -0.613 1.00 79.75 96 SER A N 1
ATOM 756 C CA . SER A 1 96 ? 2.570 5.061 -1.631 1.00 79.75 96 SER A CA 1
ATOM 757 C C . SER A 1 96 ? 1.872 5.775 -2.792 1.00 79.75 96 SER A C 1
ATOM 759 O O . SER A 1 96 ? 2.048 5.385 -3.946 1.00 79.75 96 SER A O 1
ATOM 761 N N . GLY A 1 97 ? 1.142 6.860 -2.523 1.00 83.38 97 GLY A N 1
ATOM 762 C CA . GLY A 1 97 ? 0.525 7.693 -3.552 1.00 83.38 97 GLY A CA 1
ATOM 763 C C . GLY A 1 97 ? 1.558 8.333 -4.481 1.00 83.38 97 GLY A C 1
ATOM 764 O O . GLY A 1 97 ? 1.404 8.269 -5.701 1.00 83.38 97 GLY A O 1
ATOM 765 N N . ILE A 1 98 ? 2.644 8.886 -3.928 1.00 85.00 98 ILE A N 1
ATOM 766 C CA . ILE A 1 98 ? 3.760 9.437 -4.715 1.00 85.00 98 ILE A CA 1
ATOM 767 C C . ILE A 1 98 ? 4.427 8.334 -5.542 1.00 85.00 98 ILE A C 1
ATOM 769 O O . ILE A 1 98 ? 4.680 8.540 -6.731 1.00 85.00 98 ILE A O 1
ATOM 773 N N . THR A 1 99 ? 4.668 7.157 -4.952 1.00 79.25 99 THR A N 1
ATOM 774 C CA . THR A 1 99 ? 5.208 5.995 -5.676 1.00 79.25 99 THR A CA 1
ATOM 775 C C . THR A 1 99 ? 4.362 5.671 -6.892 1.00 79.25 99 THR A C 1
ATOM 777 O O . THR A 1 99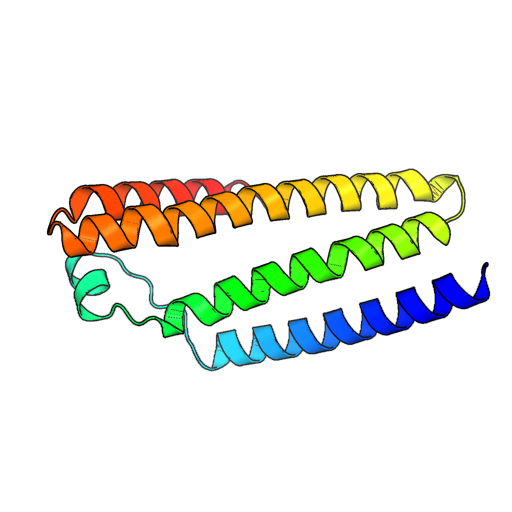 ? 4.878 5.563 -8.002 1.00 79.25 99 THR A O 1
ATOM 780 N N . TYR A 1 100 ? 3.055 5.553 -6.689 1.00 78.12 100 TYR A N 1
ATOM 781 C CA . TYR A 1 100 ? 2.128 5.148 -7.731 1.00 78.12 100 TYR A CA 1
ATOM 782 C C . TYR A 1 100 ? 2.002 6.215 -8.819 1.00 78.12 100 TYR A C 1
ATOM 784 O O . TYR A 1 100 ? 1.981 5.903 -10.011 1.00 78.12 100 TYR A O 1
ATOM 792 N N . PHE A 1 101 ? 1.994 7.488 -8.422 1.00 83.62 101 PHE A N 1
ATOM 793 C CA . PHE A 1 101 ? 1.992 8.608 -9.352 1.00 83.62 101 PHE A CA 1
ATOM 794 C C . PHE A 1 101 ? 3.245 8.614 -10.234 1.00 83.62 101 PHE A C 1
ATOM 796 O O . PHE A 1 101 ? 3.135 8.774 -11.451 1.00 83.62 101 PHE A O 1
ATOM 803 N N . LEU A 1 102 ? 4.428 8.380 -9.658 1.00 79.81 102 LEU A N 1
ATOM 804 C CA . LEU A 1 102 ? 5.677 8.266 -10.416 1.00 79.81 102 LEU A CA 1
ATOM 805 C C . LEU A 1 102 ? 5.676 7.038 -11.332 1.00 79.81 102 LEU A C 1
ATOM 807 O O . LEU A 1 102 ? 6.110 7.129 -12.479 1.00 79.81 102 LEU A O 1
ATOM 811 N N . GLN A 1 103 ? 5.137 5.910 -10.871 1.00 75.00 103 GLN A N 1
ATOM 812 C CA . GLN A 1 103 ? 5.028 4.697 -11.678 1.00 75.00 103 GLN A CA 1
ATOM 813 C C . GLN A 1 103 ? 4.098 4.898 -12.884 1.00 75.00 103 GLN A C 1
ATOM 815 O O . GLN A 1 103 ? 4.428 4.478 -13.987 1.00 75.00 103 GLN A O 1
ATOM 820 N N . LEU A 1 104 ? 2.970 5.590 -12.720 1.00 77.19 104 LEU A N 1
ATOM 821 C CA . LEU A 1 104 ? 2.061 5.877 -13.832 1.00 77.19 104 LEU A CA 1
ATOM 822 C C . LEU A 1 104 ? 2.607 6.940 -14.789 1.00 77.19 104 LEU A C 1
ATOM 824 O O . LEU A 1 104 ? 2.502 6.784 -15.999 1.00 77.19 104 LEU A O 1
ATOM 828 N N . THR A 1 105 ? 3.186 8.024 -14.273 1.00 79.88 105 THR A N 1
ATOM 829 C CA . THR A 1 105 ? 3.587 9.164 -15.113 1.00 79.88 105 THR A CA 1
ATOM 830 C C . THR A 1 105 ? 4.959 8.983 -15.752 1.00 79.88 105 THR A C 1
ATOM 832 O O . THR A 1 105 ? 5.117 9.245 -16.944 1.00 79.88 105 THR A O 1
ATOM 835 N N . VAL A 1 106 ? 5.954 8.525 -14.988 1.00 78.88 106 VAL A N 1
ATOM 836 C CA . VAL A 1 106 ? 7.347 8.454 -15.446 1.00 78.88 106 VAL A CA 1
ATOM 837 C C . VAL A 1 106 ? 7.597 7.169 -16.221 1.00 78.88 106 VAL A C 1
ATOM 839 O O . VAL A 1 106 ? 8.138 7.230 -17.322 1.00 78.88 106 VAL A O 1
ATOM 842 N N . VAL A 1 107 ? 7.168 6.012 -15.700 1.00 73.19 107 VAL A N 1
ATOM 843 C CA . VAL A 1 107 ? 7.449 4.721 -16.356 1.00 73.19 107 VAL A CA 1
ATOM 844 C C . VAL A 1 107 ? 6.698 4.610 -17.677 1.00 73.19 107 VAL A C 1
ATOM 846 O O . VAL A 1 107 ? 7.293 4.234 -18.683 1.00 73.19 107 VAL A O 1
ATOM 849 N N . GLN A 1 108 ? 5.417 4.989 -17.713 1.00 74.38 108 GLN A N 1
ATOM 850 C CA . GLN A 1 108 ? 4.629 4.912 -18.944 1.00 74.38 108 GLN A CA 1
ATOM 851 C C . GLN A 1 108 ? 5.200 5.821 -20.038 1.00 74.38 108 GLN A C 1
ATOM 853 O O . GLN A 1 108 ? 5.307 5.408 -21.192 1.00 74.38 108 GLN A O 1
ATOM 858 N N . ARG A 1 109 ? 5.607 7.043 -19.678 1.00 77.25 109 ARG A N 1
ATOM 859 C CA . ARG A 1 109 ? 6.185 7.995 -20.628 1.00 77.25 109 ARG A CA 1
ATOM 860 C C . ARG A 1 109 ? 7.559 7.549 -21.128 1.00 77.25 109 ARG A C 1
ATOM 862 O O . ARG A 1 109 ? 7.800 7.582 -22.32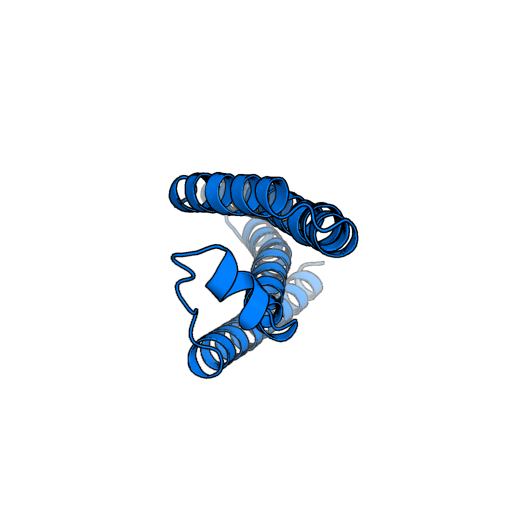8 1.00 77.25 109 ARG A O 1
ATOM 869 N N . ALA A 1 110 ? 8.417 7.058 -20.240 1.00 77.44 110 ALA A N 1
ATOM 870 C CA . ALA A 1 110 ? 9.735 6.548 -20.605 1.00 77.44 110 ALA A CA 1
ATOM 871 C C . ALA A 1 110 ? 9.666 5.299 -21.507 1.00 77.44 110 ALA A C 1
ATOM 873 O O . ALA A 1 110 ? 10.513 5.139 -22.385 1.00 77.44 110 ALA A O 1
ATOM 874 N N . ILE A 1 111 ? 8.643 4.447 -21.346 1.00 74.19 111 ILE A N 1
ATOM 875 C CA . ILE A 1 111 ? 8.381 3.330 -22.270 1.00 74.19 111 ILE A CA 1
ATOM 876 C C . ILE A 1 111 ? 7.987 3.855 -23.658 1.00 74.19 111 ILE A C 1
ATOM 878 O O . ILE A 1 111 ? 8.517 3.376 -24.657 1.00 74.19 111 ILE A O 1
ATOM 882 N N . LEU A 1 112 ? 7.098 4.853 -23.732 1.00 78.25 112 LEU A N 1
ATOM 883 C CA . LEU A 1 112 ? 6.663 5.444 -25.007 1.00 78.25 112 LEU A CA 1
ATOM 884 C C . LEU A 1 112 ? 7.800 6.163 -25.749 1.00 78.25 112 LEU A C 1
ATOM 886 O O . LEU A 1 112 ? 7.833 6.151 -26.975 1.00 78.25 112 LEU A O 1
ATOM 890 N N . GLU A 1 113 ? 8.732 6.767 -25.014 1.00 84.31 113 GLU A N 1
ATOM 891 C CA . GLU A 1 113 ? 9.902 7.462 -25.566 1.00 84.31 113 GLU A CA 1
ATOM 892 C C . GLU A 1 113 ? 11.078 6.508 -25.874 1.00 84.31 113 GLU A C 1
ATOM 894 O O . GLU A 1 113 ? 12.118 6.953 -26.359 1.00 84.31 113 GLU A O 1
ATOM 899 N N . GLY A 1 114 ? 10.945 5.202 -25.598 1.00 76.94 114 GLY A N 1
ATOM 900 C CA . GLY A 1 114 ? 12.007 4.210 -25.815 1.00 76.94 114 GLY A CA 1
ATOM 901 C C . GLY A 1 114 ? 13.233 4.397 -24.910 1.00 76.94 114 GLY A C 1
ATOM 902 O O . GLY A 1 114 ? 14.308 3.871 -25.196 1.00 76.94 114 GLY A O 1
ATOM 903 N N . ASN A 1 115 ? 13.104 5.163 -23.821 1.00 73.69 115 ASN A N 1
ATOM 904 C CA . ASN A 1 115 ? 14.205 5.495 -22.921 1.00 73.69 115 ASN A CA 1
ATOM 905 C C . ASN A 1 115 ? 14.078 4.742 -21.592 1.00 73.69 115 ASN A C 1
ATOM 907 O O . ASN A 1 115 ? 13.662 5.263 -20.557 1.00 73.69 115 ASN A O 1
ATOM 911 N N . TYR A 1 116 ? 14.466 3.473 -21.625 1.00 70.06 116 TYR A N 1
ATOM 912 C CA . TYR A 1 116 ? 14.219 2.514 -20.547 1.00 70.06 116 TYR A CA 1
ATOM 913 C C . TYR A 1 116 ? 15.093 2.729 -19.294 1.00 70.06 116 TYR A C 1
ATOM 915 O O . TYR A 1 116 ? 14.749 2.260 -18.206 1.00 70.06 116 TYR A O 1
ATOM 923 N N . LYS A 1 117 ? 16.219 3.454 -19.414 1.00 67.12 117 LYS A N 1
ATOM 924 C CA . LYS A 1 117 ? 17.160 3.690 -18.299 1.00 67.12 117 LYS A CA 1
ATOM 925 C C . LYS A 1 117 ? 16.518 4.457 -17.142 1.00 67.12 117 LYS A C 1
ATOM 927 O O . LYS A 1 117 ? 16.842 4.195 -15.984 1.00 67.12 117 LYS A O 1
ATOM 932 N N . MET A 1 118 ? 15.607 5.383 -17.442 1.00 65.62 118 MET A N 1
ATOM 933 C CA . MET A 1 118 ? 14.973 6.215 -16.419 1.00 65.62 118 MET A CA 1
ATOM 934 C C . MET A 1 118 ? 13.906 5.449 -15.628 1.00 65.62 118 MET A C 1
ATOM 936 O O . MET A 1 118 ? 13.858 5.567 -14.405 1.00 65.62 118 MET A O 1
ATOM 940 N N . SER A 1 119 ? 13.129 4.584 -16.291 1.00 63.81 119 SER A N 1
ATOM 941 C CA . SER A 1 119 ? 12.161 3.699 -15.625 1.00 63.81 119 SER A CA 1
ATOM 942 C C . SER A 1 119 ? 12.822 2.780 -14.602 1.00 63.81 119 SER A C 1
ATOM 944 O O . SER A 1 119 ? 12.289 2.593 -13.511 1.00 63.81 119 SER A O 1
ATOM 946 N N . PHE A 1 120 ? 14.000 2.238 -14.924 1.00 65.56 120 PHE A N 1
ATOM 947 C CA . PHE A 1 120 ? 14.715 1.318 -14.038 1.00 65.56 120 PHE A CA 1
ATOM 948 C C . PHE A 1 120 ? 15.264 1.996 -12.785 1.00 65.56 120 PHE A C 1
ATOM 950 O O . PHE A 1 120 ? 15.164 1.437 -11.696 1.00 65.56 120 PHE A O 1
ATOM 957 N N . LEU A 1 121 ? 15.808 3.209 -12.919 1.00 66.00 121 LEU A N 1
ATOM 958 C CA . LEU A 1 121 ? 16.309 3.992 -11.784 1.00 66.00 121 LEU A CA 1
ATOM 959 C C . LEU A 1 121 ? 15.190 4.345 -10.800 1.00 66.00 121 LEU A C 1
ATOM 961 O O . LEU A 1 121 ? 15.379 4.224 -9.591 1.00 66.00 121 LEU A O 1
ATOM 965 N N . VAL A 1 122 ? 14.013 4.713 -11.313 1.00 66.50 122 VAL A N 1
ATOM 966 C CA . VAL A 1 122 ? 12.835 4.986 -10.478 1.00 66.50 122 VAL A CA 1
ATOM 967 C C . VAL A 1 122 ? 12.349 3.709 -9.789 1.00 66.50 122 VAL A C 1
ATOM 969 O O . VAL A 1 122 ? 12.041 3.747 -8.601 1.00 66.50 122 VAL A O 1
ATOM 972 N N . PHE A 1 123 ? 12.347 2.567 -10.484 1.00 63.72 123 PHE A N 1
ATOM 973 C CA . PHE A 1 123 ? 11.946 1.282 -9.902 1.00 63.72 123 PHE A CA 1
ATOM 974 C C . PHE A 1 123 ? 12.896 0.812 -8.788 1.00 63.72 123 PHE A C 1
ATOM 976 O O . PHE A 1 123 ? 12.441 0.470 -7.697 1.00 63.72 123 PHE A O 1
ATOM 983 N N . ASN A 1 124 ? 14.211 0.838 -9.037 1.00 63.22 124 ASN A N 1
ATOM 984 C CA . ASN A 1 124 ? 15.221 0.370 -8.080 1.00 63.22 124 ASN A CA 1
ATOM 985 C C . ASN A 1 124 ? 15.370 1.311 -6.875 1.00 63.22 124 ASN A C 1
ATOM 987 O O . ASN A 1 124 ? 15.525 0.854 -5.739 1.00 63.22 124 ASN A O 1
ATOM 991 N N . GLY A 1 125 ? 15.273 2.625 -7.107 1.00 59.56 125 GLY A N 1
ATOM 992 C CA . GLY A 1 125 ? 15.249 3.617 -6.033 1.00 59.56 125 GLY A CA 1
ATOM 993 C C . GLY A 1 125 ? 14.048 3.436 -5.099 1.00 59.56 125 GLY A C 1
ATOM 994 O O . GLY A 1 125 ? 14.173 3.626 -3.890 1.00 59.56 125 GLY A O 1
ATOM 995 N N . PHE A 1 126 ? 12.904 2.986 -5.627 1.00 59.34 126 PHE A N 1
ATOM 996 C CA . PHE A 1 126 ? 11.703 2.758 -4.822 1.00 59.34 126 PHE A CA 1
ATOM 997 C C . PHE A 1 126 ? 11.714 1.462 -4.020 1.00 59.34 126 PHE A C 1
ATOM 999 O O . PHE A 1 126 ? 11.257 1.467 -2.877 1.00 59.34 126 PHE A O 1
ATOM 1006 N N . THR A 1 127 ? 12.262 0.368 -4.555 1.00 57.62 127 THR A N 1
ATOM 1007 C CA . THR A 1 127 ? 12.443 -0.868 -3.773 1.00 57.62 127 THR A CA 1
ATOM 1008 C C . THR A 1 127 ? 13.344 -0.654 -2.556 1.00 57.62 127 THR A C 1
ATOM 1010 O O . THR A 1 127 ? 13.130 -1.281 -1.522 1.00 57.62 127 THR A O 1
ATOM 1013 N N . TRP A 1 128 ? 14.295 0.281 -2.643 1.00 51.84 128 TRP A N 1
ATOM 1014 C CA . TRP A 1 128 ? 15.129 0.687 -1.512 1.00 51.84 128 TRP A CA 1
ATOM 1015 C C . TRP A 1 128 ? 14.346 1.439 -0.429 1.00 51.84 128 TRP A C 1
ATOM 1017 O O . TRP A 1 128 ? 14.489 1.131 0.751 1.00 51.84 128 TRP A O 1
ATOM 1027 N N . PHE A 1 129 ? 13.471 2.375 -0.807 1.00 49.56 129 PHE A N 1
ATOM 1028 C CA . PHE A 1 129 ? 12.623 3.088 0.159 1.00 49.56 129 PHE A CA 1
ATOM 1029 C C . PHE A 1 129 ? 11.529 2.201 0.769 1.00 49.56 129 PHE A C 1
ATOM 1031 O O . PHE A 1 129 ? 11.241 2.320 1.958 1.00 49.56 129 PHE A O 1
ATOM 1038 N N . GLY A 1 130 ? 10.962 1.274 -0.009 1.00 49.34 130 GLY A N 1
ATOM 1039 C CA . GLY A 1 130 ? 9.985 0.299 0.482 1.00 49.34 130 GLY A CA 1
ATOM 1040 C C . GLY A 1 130 ? 10.558 -0.695 1.499 1.00 49.34 130 GLY A C 1
ATOM 1041 O O . GLY A 1 130 ? 9.813 -1.191 2.332 1.00 49.34 130 GLY A O 1
ATOM 1042 N N . GLY A 1 131 ? 11.873 -0.949 1.478 1.00 45.31 131 GLY A N 1
ATOM 1043 C CA . GLY A 1 131 ? 12.564 -1.747 2.500 1.00 45.31 131 GLY A CA 1
ATOM 1044 C C . GLY A 1 131 ? 12.930 -0.975 3.776 1.00 45.31 131 GLY A C 1
ATOM 1045 O O . GLY A 1 131 ? 13.323 -1.592 4.762 1.00 45.31 131 GLY A O 1
ATOM 1046 N N . LEU A 1 132 ? 12.815 0.359 3.764 1.00 39.84 132 LEU A N 1
ATOM 1047 C CA . LEU A 1 132 ? 13.148 1.247 4.888 1.00 39.84 132 LEU A CA 1
ATOM 1048 C C . LEU A 1 132 ? 11.919 1.724 5.679 1.00 39.84 132 LEU A C 1
ATOM 1050 O O . LEU A 1 132 ? 12.083 2.290 6.757 1.00 39.84 132 LEU A O 1
ATOM 1054 N N . CYS A 1 133 ? 10.706 1.501 5.170 1.00 39.19 133 CYS A N 1
ATOM 1055 C CA . CYS A 1 133 ? 9.468 1.635 5.939 1.00 39.19 133 CYS A CA 1
ATOM 1056 C C . CYS A 1 133 ? 9.028 0.232 6.395 1.00 39.19 133 CYS A C 1
ATOM 1058 O O . CYS A 1 133 ? 8.421 -0.472 5.587 1.00 39.19 133 CYS A O 1
ATOM 1060 N N . PRO A 1 134 ? 9.392 -0.200 7.620 1.00 39.06 134 PRO A N 1
ATOM 1061 C CA . PRO A 1 134 ? 8.913 -1.458 8.194 1.00 39.06 134 PRO A CA 1
ATOM 1062 C C . PRO A 1 134 ? 7.391 -1.479 8.386 1.00 39.06 134 PRO A C 1
ATOM 1064 O O . PRO A 1 134 ? 6.791 -0.392 8.568 1.00 39.06 134 PRO A O 1
#

pLDDT: mean 77.24, std 10.28, range [39.06, 91.62]

Sequence (134 aa):
MISSVIRTGRTAAFSIVVLTVLFLLLMMLVPQQKFTTLDNYVENYSKFNVLPVLASFFIVLANVPLFIALFYYSENEKKIFGLTGLMFGSGYVICSGITYFLQLTVVQRAILEGNYKMSFLVFNGFTWFGGLCP